Protein AF-A0A7Z2SYM1-F1 (afdb_monomer_lite)

Sequence (105 aa):
MFWISFFLVLIGLLLCGTGLSVAKKGKTAFIAGYHTTFHPKDEPKLAKRFGFLLCLFGVETMVFPLFYALGWMEGTHYAMLAVLNIMLALFFLAMDQWGRGSGGK

Radius of gyration: 16.49 Å; chains: 1; bounding box: 44×25×48 Å

Secondary structure (DSSP, 8-state):
-HHHHHHHHHHHHHHHHHHHHHHHH---TTTS-SSSS---TTHHHHHHHHHHHHHHHHHHHHHHHHHHHTTS--HHHHHHHHHHHHHHHHHHHHHHHHTTTT---

Foldseek 3Di:
DVVVLVVLLVVLVVLLVVLVVQQVVLAPCVPADPDDDDDFPRSNVLSNQLSVLSNVLSVCSNCVVVCVVVVNDDVVVNVVVVVVSVVVNVVSVVVRCVVVPPPDD

Structure (mmCIF, N/CA/C/O backbone):
data_AF-A0A7Z2SYM1-F1
#
_entry.id   AF-A0A7Z2SYM1-F1
#
loop_
_atom_site.group_PDB
_atom_site.id
_atom_site.type_symbol
_atom_site.label_atom_id
_atom_site.label_alt_id
_atom_site.label_comp_id
_atom_site.label_asym_id
_atom_site.label_entity_id
_atom_site.label_seq_id
_atom_site.pdbx_PDB_ins_code
_atom_site.Cartn_x
_atom_site.Cartn_y
_atom_site.Cartn_z
_atom_site.occupancy
_atom_site.B_iso_or_equiv
_atom_site.auth_seq_id
_atom_site.auth_comp_id
_atom_site.auth_asym_id
_atom_site.auth_atom_id
_atom_site.pdbx_PDB_model_num
ATOM 1 N N . MET A 1 1 ? 5.955 -0.069 -21.592 1.00 61.06 1 MET A N 1
ATOM 2 C CA . MET A 1 1 ? 6.422 -0.117 -20.187 1.00 61.06 1 MET A CA 1
ATOM 3 C C . MET A 1 1 ? 5.978 1.105 -19.385 1.00 61.06 1 MET A C 1
ATOM 5 O O . MET A 1 1 ? 5.205 0.913 -18.462 1.00 61.06 1 MET A O 1
ATOM 9 N N . PHE A 1 2 ? 6.340 2.338 -19.766 1.00 72.75 2 PHE A N 1
ATOM 10 C CA . PHE A 1 2 ? 5.989 3.559 -19.007 1.00 72.75 2 PHE A CA 1
ATOM 11 C C . PHE A 1 2 ? 4.492 3.764 -18.717 1.00 72.75 2 PHE A C 1
ATOM 13 O O . PHE A 1 2 ? 4.130 4.108 -17.597 1.00 72.75 2 PHE A O 1
ATOM 20 N N . TRP A 1 3 ? 3.617 3.500 -19.692 1.00 79.94 3 TRP A N 1
ATOM 21 C CA . TRP A 1 3 ? 2.166 3.629 -19.513 1.00 79.94 3 TRP A CA 1
ATOM 22 C C . TRP A 1 3 ? 1.621 2.718 -18.408 1.00 79.94 3 TRP A C 1
ATOM 24 O O . TRP A 1 3 ? 0.820 3.151 -17.590 1.00 79.94 3 TRP A O 1
ATOM 34 N N . ILE A 1 4 ? 2.104 1.475 -18.337 1.00 83.44 4 ILE A N 1
ATOM 35 C CA . ILE A 1 4 ? 1.677 0.493 -17.331 1.00 83.44 4 ILE A CA 1
ATOM 36 C C . ILE A 1 4 ? 2.117 0.949 -15.938 1.00 83.44 4 ILE A C 1
ATOM 38 O O . ILE A 1 4 ? 1.320 0.921 -15.005 1.00 83.44 4 ILE A O 1
ATOM 42 N N . SER A 1 5 ? 3.349 1.447 -15.809 1.00 86.00 5 SER A N 1
ATOM 43 C CA . SER A 1 5 ? 3.852 2.008 -14.553 1.00 86.00 5 SER A CA 1
ATOM 44 C C . SER A 1 5 ? 3.000 3.187 -14.074 1.00 86.00 5 SER A C 1
ATOM 46 O O . SER A 1 5 ? 2.673 3.261 -12.894 1.00 86.00 5 SER A O 1
ATOM 48 N N . PHE A 1 6 ? 2.579 4.073 -14.982 1.00 88.81 6 PHE A N 1
ATOM 49 C CA . PHE A 1 6 ? 1.703 5.200 -14.648 1.00 88.81 6 PHE A CA 1
ATOM 50 C C . PHE A 1 6 ? 0.333 4.742 -14.121 1.00 88.81 6 PHE A C 1
ATOM 52 O O . PHE A 1 6 ? -0.132 5.239 -13.094 1.00 88.81 6 PHE A O 1
ATOM 59 N N . PHE A 1 7 ? -0.288 3.747 -14.765 1.00 90.44 7 PHE A N 1
ATOM 60 C CA . PHE A 1 7 ? -1.547 3.171 -14.281 1.00 90.44 7 PHE A CA 1
ATOM 61 C C . PHE A 1 7 ? -1.399 2.496 -12.913 1.00 90.44 7 PHE A C 1
ATOM 63 O O . PHE A 1 7 ? -2.268 2.668 -12.062 1.00 90.44 7 PHE A O 1
ATOM 70 N N . LEU A 1 8 ? -0.299 1.780 -12.668 1.00 88.81 8 LEU A N 1
ATOM 71 C CA . LEU A 1 8 ? -0.033 1.158 -11.366 1.00 88.81 8 LEU A CA 1
ATOM 72 C C . LEU A 1 8 ? 0.119 2.201 -10.254 1.00 88.81 8 LEU A C 1
ATOM 74 O O . LEU A 1 8 ? -0.436 2.030 -9.170 1.00 88.81 8 LEU A O 1
ATOM 78 N N . VAL A 1 9 ? 0.787 3.319 -10.540 1.00 91.19 9 VAL A N 1
ATOM 79 C CA . VAL A 1 9 ? 0.905 4.438 -9.596 1.00 91.19 9 VAL A CA 1
ATOM 80 C C . VAL A 1 9 ? -0.467 5.049 -9.288 1.00 91.19 9 VAL A C 1
ATOM 82 O O . VAL A 1 9 ? -0.778 5.287 -8.121 1.00 91.19 9 VAL A O 1
ATOM 85 N N . LEU A 1 10 ? -1.318 5.250 -10.300 1.00 92.50 10 LEU A N 1
ATOM 86 C CA . LEU A 1 10 ? -2.691 5.732 -10.101 1.00 92.50 10 LEU A CA 1
ATOM 87 C C . LEU A 1 10 ? -3.532 4.764 -9.261 1.00 92.50 10 LEU A C 1
ATOM 89 O O . LEU A 1 10 ? -4.221 5.197 -8.337 1.00 92.50 10 LEU A O 1
ATOM 93 N N . ILE A 1 11 ? -3.460 3.463 -9.545 1.00 92.12 11 ILE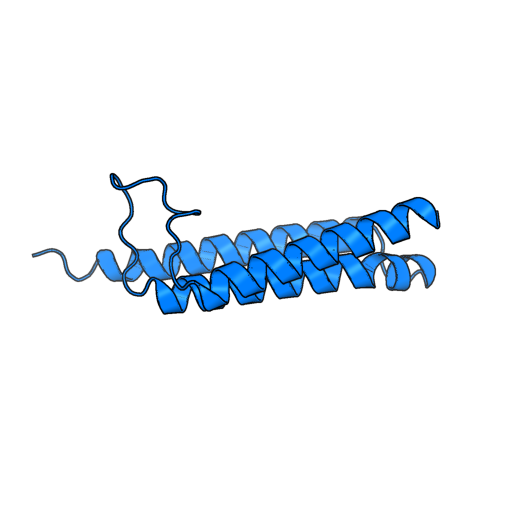 A N 1
ATOM 94 C CA . ILE A 1 11 ? -4.156 2.432 -8.762 1.00 92.12 11 ILE A CA 1
ATOM 95 C C . ILE A 1 11 ? -3.666 2.455 -7.313 1.00 92.12 11 ILE A C 1
ATOM 97 O O . ILE A 1 11 ? -4.484 2.467 -6.395 1.00 92.12 11 ILE A O 1
ATOM 101 N N . GLY A 1 12 ? -2.355 2.539 -7.092 1.00 91.38 12 GLY A N 1
ATOM 102 C CA . GLY A 1 12 ? -1.780 2.640 -5.755 1.00 91.38 12 GLY A CA 1
ATOM 103 C C . GLY A 1 12 ? -2.249 3.880 -4.986 1.00 91.38 12 GLY A C 1
ATOM 104 O O . GLY A 1 12 ? -2.611 3.772 -3.814 1.00 91.38 12 GLY A O 1
ATOM 105 N N . LEU A 1 13 ? -2.365 5.038 -5.647 1.00 92.50 13 LEU A N 1
ATOM 106 C CA . LEU A 1 13 ? -2.952 6.244 -5.046 1.00 92.50 13 LEU A CA 1
ATOM 107 C C . LEU A 1 13 ? -4.418 6.040 -4.645 1.00 92.50 13 LEU A C 1
ATOM 109 O O . LEU A 1 13 ? -4.817 6.456 -3.554 1.00 92.50 13 LEU A O 1
ATOM 113 N N . LEU A 1 14 ? -5.217 5.389 -5.494 1.00 92.00 14 LEU A N 1
ATOM 114 C CA . LEU A 1 14 ? -6.613 5.070 -5.185 1.00 92.00 14 LEU A CA 1
ATOM 115 C C . LEU A 1 14 ? -6.721 4.092 -4.004 1.00 92.00 14 LEU A C 1
ATOM 117 O O . LEU A 1 14 ? -7.560 4.287 -3.120 1.00 92.00 14 LEU A O 1
ATOM 121 N N . LEU A 1 15 ? -5.848 3.084 -3.935 1.00 91.06 15 LEU A N 1
ATOM 122 C CA . LEU A 1 15 ? -5.766 2.148 -2.808 1.00 91.06 15 LEU A CA 1
ATOM 123 C C . LEU A 1 15 ? -5.397 2.868 -1.502 1.00 91.06 15 LEU A C 1
ATOM 125 O O . LEU A 1 15 ? -6.063 2.687 -0.484 1.00 91.06 15 LEU A O 1
ATOM 129 N N . CYS A 1 16 ? -4.417 3.770 -1.530 1.00 90.69 16 CYS A N 1
ATOM 130 C CA . CYS A 1 16 ? -4.077 4.603 -0.374 1.00 90.69 16 CYS A CA 1
ATOM 131 C C . CYS A 1 16 ? -5.239 5.519 0.042 1.00 90.69 16 CYS A C 1
ATOM 133 O O . CYS A 1 16 ? -5.577 5.603 1.224 1.00 90.69 16 CYS A O 1
ATOM 135 N N . GLY A 1 17 ? -5.893 6.184 -0.914 1.00 88.25 17 GLY A N 1
ATOM 136 C CA . GLY A 1 17 ? -7.023 7.075 -0.642 1.00 88.25 17 GLY A CA 1
ATOM 137 C C . GLY A 1 17 ? -8.223 6.347 -0.031 1.00 88.25 17 GLY A C 1
ATOM 138 O O . GLY A 1 17 ? -8.833 6.829 0.933 1.00 88.25 17 GLY A O 1
ATOM 139 N N . THR A 1 18 ? -8.535 5.156 -0.546 1.00 87.56 18 THR A N 1
ATOM 140 C CA . THR A 1 18 ? -9.580 4.286 0.010 1.00 87.56 18 THR A CA 1
ATOM 141 C C . THR A 1 18 ? -9.183 3.748 1.383 1.00 87.56 18 THR A C 1
ATOM 143 O O . THR A 1 18 ? -9.985 3.850 2.311 1.00 87.56 18 THR A O 1
ATOM 146 N N . GLY A 1 19 ? -7.939 3.299 1.570 1.00 87.12 19 GLY A N 1
ATOM 147 C CA . GLY A 1 19 ? -7.409 2.843 2.860 1.00 87.12 19 GLY A CA 1
ATOM 148 C C . GLY A 1 19 ? -7.481 3.915 3.947 1.00 87.12 19 GLY A C 1
ATOM 149 O O . GLY A 1 19 ? -7.999 3.665 5.038 1.00 87.12 19 GLY A O 1
ATOM 150 N N . LEU A 1 20 ? -7.071 5.146 3.633 1.00 86.75 20 LEU A N 1
ATOM 151 C CA . LEU A 1 20 ? -7.191 6.291 4.540 1.00 86.75 20 LEU A CA 1
ATOM 152 C C . LEU A 1 20 ? -8.651 6.641 4.842 1.00 86.75 20 LEU A C 1
ATOM 154 O O . LEU A 1 20 ? -8.979 6.944 5.989 1.00 86.75 20 LEU A O 1
ATOM 158 N N . SER A 1 21 ? -9.538 6.589 3.845 1.00 84.31 21 SER A N 1
ATOM 159 C CA . SER A 1 21 ? -10.972 6.808 4.067 1.00 84.31 21 SER A CA 1
ATOM 160 C C . SER A 1 21 ? -11.579 5.749 4.984 1.00 84.31 21 SER A C 1
ATOM 162 O O . SER A 1 21 ? -12.342 6.103 5.881 1.00 84.31 21 SER A O 1
ATOM 164 N N . VAL A 1 22 ? -11.224 4.474 4.807 1.00 82.06 22 VAL A N 1
ATOM 165 C CA . VAL A 1 22 ? -11.669 3.375 5.678 1.00 82.06 22 VAL A CA 1
ATOM 166 C C . VAL A 1 22 ? -11.141 3.576 7.099 1.00 82.06 22 VAL A C 1
ATOM 168 O O . VAL A 1 22 ? -11.923 3.542 8.051 1.00 82.06 22 VAL A O 1
ATOM 171 N N . ALA A 1 23 ? -9.853 3.897 7.249 1.00 82.00 23 ALA A N 1
ATOM 172 C CA . ALA A 1 23 ? -9.244 4.156 8.552 1.00 82.00 23 ALA A CA 1
ATOM 173 C C . ALA A 1 23 ? -9.868 5.364 9.277 1.00 82.00 23 ALA A C 1
ATOM 175 O O . ALA A 1 23 ? -10.021 5.325 10.497 1.00 82.00 23 ALA A O 1
ATOM 176 N N . LYS A 1 24 ? -10.242 6.426 8.547 1.00 76.75 24 LYS A N 1
ATOM 177 C CA . LYS A 1 24 ? -10.863 7.639 9.113 1.00 76.75 24 LYS A CA 1
ATOM 178 C C . LYS A 1 24 ? -12.345 7.469 9.431 1.00 76.75 24 LYS A C 1
ATOM 180 O O . LYS A 1 24 ? -12.809 8.007 10.430 1.00 76.75 24 LYS A O 1
ATOM 185 N N . LYS A 1 25 ? -13.100 6.759 8.587 1.00 72.62 25 LYS A N 1
ATOM 186 C CA . LYS A 1 25 ? -14.546 6.574 8.786 1.00 72.62 25 LYS A CA 1
ATOM 187 C C . LYS A 1 25 ? -14.859 5.617 9.932 1.00 72.62 25 LYS A C 1
ATOM 189 O O . LYS A 1 25 ? -15.954 5.698 10.475 1.00 72.62 25 LYS A O 1
ATOM 194 N N . GLY A 1 26 ? -13.946 4.703 10.276 1.00 59.09 26 GLY A N 1
ATOM 195 C CA . GLY A 1 26 ? -14.107 3.786 11.411 1.00 59.09 26 GLY A CA 1
ATOM 196 C C . GLY A 1 26 ? -15.253 2.774 11.275 1.00 59.09 26 GLY A C 1
ATOM 197 O O . GLY A 1 26 ? -15.440 1.964 12.171 1.00 59.09 26 GLY A O 1
ATOM 198 N N . LYS A 1 27 ? -16.003 2.804 10.165 1.00 57.09 27 LYS A N 1
ATOM 199 C CA . LYS A 1 27 ? -17.086 1.873 9.841 1.00 57.09 27 LYS A CA 1
ATOM 200 C C . LYS A 1 27 ? -16.583 0.854 8.825 1.00 57.09 27 LYS A C 1
ATOM 202 O O . LYS A 1 27 ? -16.263 1.215 7.693 1.00 57.09 27 LYS A O 1
ATOM 207 N N . THR A 1 28 ? -16.560 -0.418 9.208 1.00 55.69 28 THR A N 1
ATOM 208 C CA . THR A 1 28 ? -16.226 -1.559 8.333 1.00 55.69 28 THR A CA 1
ATOM 209 C C . THR A 1 28 ? -17.448 -2.134 7.613 1.00 55.69 28 THR A C 1
ATOM 211 O O . THR A 1 28 ? -17.364 -3.221 7.044 1.00 55.69 28 THR A O 1
ATOM 214 N N . ALA A 1 29 ? -18.561 -1.388 7.560 1.00 50.47 29 ALA A N 1
ATOM 215 C CA . ALA A 1 29 ? -19.805 -1.779 6.885 1.00 50.47 29 ALA A CA 1
ATOM 216 C C . ALA A 1 29 ? -19.613 -2.214 5.413 1.00 50.47 29 ALA A C 1
ATOM 218 O O . ALA A 1 29 ? -20.477 -2.869 4.843 1.00 50.47 29 ALA A O 1
ATOM 219 N N . PHE A 1 30 ? -18.466 -1.883 4.810 1.00 50.66 30 PHE A N 1
ATOM 220 C CA . PHE A 1 30 ? -18.073 -2.297 3.465 1.00 50.66 30 PHE A CA 1
ATOM 221 C C . PHE A 1 30 ? -17.585 -3.758 3.358 1.00 50.66 30 PHE A C 1
ATOM 223 O O . PHE A 1 30 ? -17.703 -4.350 2.294 1.00 50.66 30 PHE A O 1
ATOM 230 N N . ILE A 1 31 ? -17.042 -4.353 4.428 1.00 54.66 31 ILE A N 1
ATOM 231 C CA . ILE A 1 31 ? -16.437 -5.705 4.401 1.00 54.66 31 ILE A CA 1
ATOM 232 C C . ILE A 1 31 ? -17.413 -6.772 4.919 1.00 54.66 31 ILE A C 1
ATOM 234 O O . ILE A 1 31 ? -17.389 -7.914 4.477 1.00 54.66 31 ILE A O 1
ATOM 238 N N . ALA A 1 32 ? -18.285 -6.402 5.855 1.00 51.69 32 ALA A N 1
ATOM 239 C CA . ALA A 1 32 ? -19.052 -7.348 6.666 1.00 51.69 32 ALA A CA 1
ATOM 240 C C . ALA A 1 32 ? -20.434 -7.740 6.094 1.00 51.69 32 ALA A C 1
ATOM 242 O O . ALA A 1 32 ? -21.124 -8.572 6.681 1.00 51.69 32 ALA A O 1
ATOM 243 N N . GLY A 1 33 ? -20.843 -7.167 4.956 1.00 45.91 33 GLY A N 1
ATOM 244 C CA . GLY A 1 33 ? -22.207 -7.303 4.441 1.00 45.91 33 GLY A CA 1
ATOM 245 C C . GLY A 1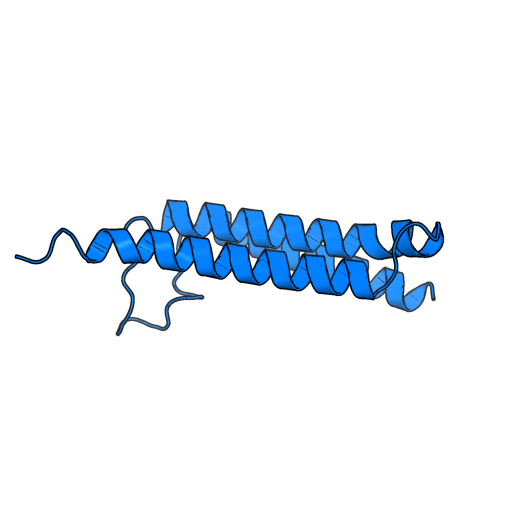 33 ? -23.210 -6.500 5.278 1.00 45.91 33 GLY A C 1
ATOM 246 O O . GLY A 1 33 ? -23.094 -6.374 6.496 1.00 45.91 33 GLY A O 1
ATOM 247 N N . TYR A 1 34 ? -24.201 -5.899 4.621 1.00 41.25 34 TYR A N 1
ATOM 248 C CA . TYR A 1 34 ? -25.189 -5.059 5.295 1.00 41.25 34 TYR A CA 1
ATOM 249 C C . TYR A 1 34 ? -25.985 -5.864 6.349 1.00 41.25 34 TYR A C 1
ATOM 251 O O . TYR A 1 34 ? -26.765 -6.761 6.031 1.00 41.25 34 TYR A O 1
ATOM 259 N N . HIS A 1 35 ? -25.805 -5.486 7.617 1.00 45.84 35 HIS A N 1
ATOM 260 C CA . HIS A 1 35 ? -26.753 -5.608 8.732 1.00 45.84 35 HIS A CA 1
ATOM 261 C C . HIS A 1 35 ? -27.245 -6.990 9.214 1.00 45.84 35 HIS A C 1
ATOM 263 O O . HIS A 1 35 ? -28.018 -7.014 10.170 1.00 45.84 35 HIS A O 1
ATOM 269 N N . THR A 1 36 ? -26.827 -8.127 8.644 1.00 49.53 36 THR A N 1
ATOM 270 C CA . THR A 1 36 ? -27.483 -9.421 8.959 1.00 49.53 36 THR A CA 1
ATOM 271 C C . THR A 1 36 ? -26.594 -10.536 9.514 1.00 49.53 36 THR A C 1
ATOM 273 O O . THR A 1 36 ? -27.127 -11.432 10.164 1.00 49.53 36 THR A O 1
ATOM 276 N N . THR A 1 37 ? -25.263 -10.505 9.360 1.00 51.75 37 THR A N 1
ATOM 277 C CA . THR A 1 37 ? -24.424 -11.652 9.796 1.00 51.75 37 THR A CA 1
ATOM 278 C C . THR A 1 37 ? -23.182 -11.275 10.608 1.00 51.75 37 THR A C 1
ATOM 280 O O . THR A 1 37 ? -22.697 -12.092 11.392 1.00 51.75 37 THR A O 1
ATOM 283 N N . PHE A 1 38 ? -22.685 -10.039 10.513 1.00 52.69 38 PHE A N 1
ATOM 284 C CA . PHE A 1 38 ? -21.367 -9.689 11.045 1.00 52.69 38 PHE A CA 1
ATOM 285 C C . PHE A 1 38 ? -21.400 -8.369 11.828 1.00 52.69 38 PHE A C 1
ATOM 287 O O . PHE A 1 38 ? -21.561 -7.300 11.254 1.00 52.69 38 PHE A O 1
ATOM 294 N N . HIS A 1 39 ? -21.239 -8.456 13.151 1.00 56.78 39 HIS A N 1
ATOM 295 C CA . HIS A 1 39 ? -21.015 -7.301 14.027 1.00 56.78 39 HIS A CA 1
ATOM 296 C C . HIS A 1 39 ? -19.586 -7.405 14.574 1.00 56.78 39 HIS A C 1
ATOM 298 O O . HIS A 1 39 ? -19.354 -8.273 15.429 1.00 56.78 39 HIS A O 1
ATOM 304 N N . PRO A 1 40 ? -18.638 -6.606 14.052 1.00 56.78 40 PRO A N 1
ATOM 305 C CA . PRO A 1 40 ? -17.267 -6.550 14.551 1.00 56.78 40 PRO A CA 1
ATOM 306 C C . PRO A 1 40 ? -17.239 -6.065 16.002 1.00 56.78 40 PRO A C 1
ATOM 308 O O . PRO A 1 40 ? -18.033 -5.203 16.382 1.00 56.78 40 PRO A O 1
ATOM 311 N N . LYS A 1 41 ? -16.331 -6.607 16.822 1.00 62.34 41 LYS A N 1
ATOM 312 C CA . LYS A 1 41 ? -16.236 -6.239 18.249 1.00 62.34 41 LYS A CA 1
ATOM 313 C C . LYS A 1 41 ? -15.691 -4.820 18.423 1.00 62.34 41 LYS A C 1
ATOM 315 O O . LYS A 1 41 ? -16.236 -4.045 19.201 1.00 62.34 41 LYS A O 1
ATOM 320 N N . ASP A 1 42 ? -14.639 -4.501 17.669 1.00 68.94 42 ASP A N 1
ATOM 321 C CA . ASP A 1 42 ? -13.988 -3.191 17.645 1.00 68.94 42 ASP A CA 1
ATOM 322 C C . ASP A 1 42 ? -13.922 -2.666 16.196 1.00 68.94 42 ASP A C 1
ATOM 324 O O . ASP A 1 42 ? -12.838 -2.556 15.609 1.00 68.94 42 ASP A O 1
ATOM 328 N N . GLU A 1 43 ? -15.075 -2.307 15.612 1.00 68.75 43 GLU A N 1
ATOM 329 C CA . GLU A 1 43 ? -15.178 -1.691 14.272 1.00 68.75 43 GLU A CA 1
ATOM 330 C C . GLU A 1 43 ? -14.097 -0.631 13.970 1.00 68.75 43 GLU A C 1
ATOM 332 O O . GLU A 1 43 ? -13.430 -0.752 12.937 1.00 68.75 43 GLU A O 1
ATOM 337 N N . PRO A 1 44 ? -13.821 0.359 14.850 1.00 73.69 44 PRO A N 1
ATOM 338 C CA . PRO A 1 44 ? -12.813 1.378 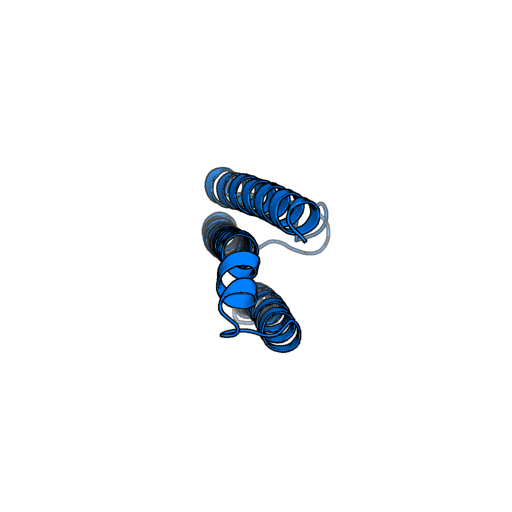14.559 1.00 73.69 44 PRO A CA 1
ATOM 339 C C . PRO A 1 44 ? -11.381 0.825 14.544 1.00 73.69 44 PRO A C 1
ATOM 341 O O . PRO A 1 44 ? -10.541 1.291 13.770 1.00 73.69 44 PRO A O 1
ATOM 344 N N . LYS A 1 45 ? -11.075 -0.185 15.368 1.00 78.94 45 LYS A N 1
ATOM 345 C CA . LYS A 1 45 ? -9.744 -0.811 15.421 1.00 78.94 45 LYS A CA 1
ATOM 346 C C . LYS A 1 45 ? -9.508 -1.684 14.194 1.00 78.94 45 LYS A C 1
ATOM 348 O O . LYS A 1 45 ? -8.419 -1.637 13.615 1.00 78.94 45 LYS A O 1
ATOM 353 N N . LEU A 1 46 ? -10.524 -2.443 13.785 1.00 81.44 46 LEU A N 1
ATOM 354 C CA . LEU A 1 46 ? -10.483 -3.266 12.583 1.00 81.44 46 LEU A CA 1
ATOM 355 C C . LEU A 1 46 ? -10.389 -2.391 11.327 1.00 81.44 46 LEU A C 1
ATOM 357 O O . LEU A 1 46 ? -9.505 -2.620 10.504 1.00 81.44 46 LEU A O 1
ATOM 361 N N . ALA A 1 47 ? -11.200 -1.331 11.232 1.00 81.81 47 ALA A N 1
ATOM 362 C CA . ALA A 1 47 ? -11.142 -0.354 10.144 1.00 81.81 47 ALA A CA 1
ATOM 363 C C . ALA A 1 47 ? -9.759 0.298 10.025 1.00 81.81 47 ALA A C 1
ATOM 365 O O . ALA A 1 47 ? -9.233 0.435 8.922 1.00 81.81 47 ALA A O 1
ATOM 366 N N . LYS A 1 48 ? -9.131 0.662 11.151 1.00 85.00 48 LYS A N 1
ATOM 367 C CA . LYS A 1 48 ? -7.785 1.249 11.155 1.00 85.00 48 LYS A CA 1
ATOM 368 C C . LYS A 1 48 ? -6.722 0.263 10.667 1.00 85.00 48 LYS A C 1
ATOM 370 O O . LYS A 1 48 ? -5.862 0.648 9.880 1.00 85.00 48 LYS A O 1
ATOM 375 N N . ARG A 1 49 ? -6.787 -1.001 11.103 1.00 86.44 49 ARG A N 1
ATOM 376 C CA . ARG A 1 49 ? -5.855 -2.061 10.675 1.00 86.44 49 ARG A CA 1
ATOM 377 C C . ARG A 1 49 ? -6.011 -2.396 9.194 1.00 86.44 49 ARG A C 1
ATOM 379 O O . ARG A 1 49 ? -5.015 -2.424 8.482 1.00 86.44 49 ARG A O 1
ATOM 386 N N . PHE A 1 50 ? -7.243 -2.576 8.726 1.00 87.38 50 PHE A N 1
ATOM 387 C CA . PHE A 1 50 ? -7.535 -2.812 7.312 1.00 87.38 50 PHE A CA 1
ATOM 388 C C . PHE A 1 50 ? -7.160 -1.620 6.436 1.00 87.38 50 PHE A C 1
ATOM 390 O O . PHE A 1 50 ? -6.535 -1.798 5.397 1.00 87.38 50 PHE A O 1
ATOM 397 N N . GLY A 1 51 ? -7.501 -0.404 6.863 1.00 86.31 51 GLY A N 1
ATOM 398 C CA . GLY A 1 51 ? -7.150 0.810 6.136 1.00 86.31 51 GLY A CA 1
ATOM 399 C C . GLY A 1 51 ? -5.638 1.007 6.028 1.00 86.31 51 GLY A C 1
ATOM 400 O O . GLY A 1 51 ? -5.149 1.370 4.962 1.00 86.31 51 GLY A O 1
ATOM 401 N N . PHE A 1 52 ? -4.888 0.699 7.093 1.00 89.62 52 PHE A N 1
ATOM 402 C CA . PHE A 1 52 ? -3.424 0.686 7.054 1.00 89.62 52 PHE A CA 1
ATOM 403 C C . PHE A 1 52 ? -2.887 -0.364 6.078 1.00 89.62 52 PHE A C 1
ATOM 405 O O . PHE A 1 52 ? -2.019 -0.047 5.272 1.00 89.62 52 PHE A O 1
ATOM 412 N N . LEU A 1 53 ? -3.429 -1.582 6.108 1.00 91.81 53 LEU A N 1
ATOM 413 C CA . LEU A 1 53 ? -2.980 -2.676 5.248 1.00 91.81 53 LEU A CA 1
ATOM 414 C C . LEU A 1 53 ? -3.268 -2.404 3.764 1.00 91.81 53 LEU A C 1
ATOM 416 O O . LEU A 1 53 ? -2.417 -2.627 2.911 1.00 91.81 53 LEU A O 1
ATOM 420 N N . LEU A 1 54 ? -4.426 -1.814 3.461 1.00 91.06 54 LEU A N 1
ATOM 421 C CA . LEU A 1 54 ? -4.776 -1.375 2.111 1.00 91.06 54 LEU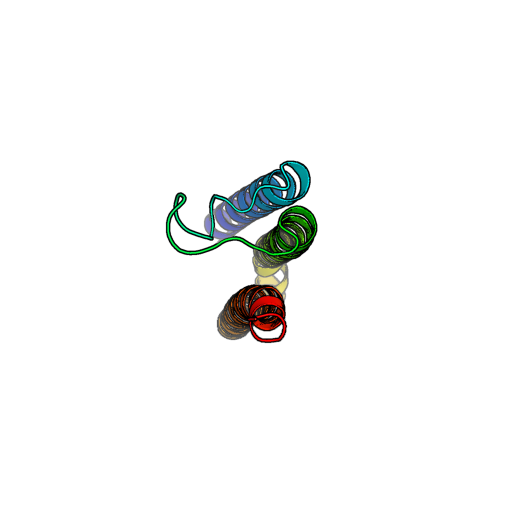 A CA 1
ATOM 422 C C . LEU A 1 54 ? -3.865 -0.239 1.621 1.00 91.06 54 LEU A C 1
ATOM 424 O O . LEU A 1 54 ? -3.485 -0.204 0.453 1.00 91.06 54 LEU A O 1
ATOM 428 N N . CYS A 1 55 ? -3.484 0.674 2.518 1.00 92.81 55 CYS A N 1
ATOM 429 C CA . CYS A 1 55 ? -2.536 1.739 2.208 1.00 92.81 55 CYS A CA 1
ATOM 430 C C . CYS A 1 55 ? -1.122 1.184 1.971 1.00 92.81 55 CYS A C 1
ATOM 432 O O . CYS A 1 55 ? -0.448 1.626 1.046 1.00 92.81 55 CYS A O 1
ATOM 434 N N . LEU A 1 56 ? -0.691 0.195 2.762 1.00 92.88 56 LEU A N 1
ATOM 435 C CA . LEU A 1 56 ? 0.588 -0.494 2.580 1.00 92.88 56 LEU A CA 1
ATOM 436 C C . LEU A 1 56 ? 0.646 -1.175 1.208 1.00 92.88 56 LEU A C 1
ATOM 438 O O . LEU A 1 56 ? 1.579 -0.929 0.448 1.00 92.88 56 LEU A O 1
ATOM 442 N N . PHE A 1 57 ? -0.398 -1.924 0.850 1.00 93.56 57 PHE A N 1
ATOM 443 C CA . PHE A 1 57 ? -0.507 -2.552 -0.465 1.00 93.56 57 PHE A CA 1
ATOM 444 C C . PHE A 1 57 ? -0.526 -1.523 -1.609 1.00 93.56 57 PHE A C 1
ATOM 446 O O . PHE A 1 57 ? 0.092 -1.727 -2.656 1.00 93.56 57 PHE A O 1
ATOM 453 N N . GLY A 1 58 ? -1.183 -0.377 -1.405 1.00 92.88 58 GLY A N 1
ATOM 454 C CA . GLY A 1 58 ? -1.141 0.745 -2.342 1.00 92.88 58 GLY A CA 1
ATOM 455 C C . GLY A 1 58 ? 0.282 1.256 -2.574 1.00 92.88 58 GLY A C 1
ATOM 456 O O . GLY A 1 58 ? 0.695 1.397 -3.723 1.00 92.88 58 GLY A O 1
ATOM 457 N N . VAL A 1 59 ? 1.063 1.457 -1.509 1.00 93.81 59 VAL A N 1
ATOM 458 C CA . VAL A 1 59 ? 2.479 1.855 -1.607 1.00 93.81 59 VAL A CA 1
ATOM 459 C C . VAL A 1 59 ? 3.309 0.782 -2.316 1.00 93.81 59 VAL A C 1
ATOM 461 O O . VAL A 1 59 ? 4.058 1.114 -3.232 1.00 93.81 59 VAL A O 1
ATOM 464 N N . GLU A 1 60 ? 3.144 -0.496 -1.972 1.00 91.94 60 GLU A N 1
ATOM 465 C CA . GLU A 1 60 ? 3.823 -1.610 -2.655 1.00 91.94 60 GLU A CA 1
ATOM 466 C C . GLU A 1 60 ? 3.535 -1.605 -4.165 1.00 91.94 60 GLU A C 1
ATOM 468 O O . GLU A 1 60 ? 4.454 -1.727 -4.977 1.00 91.94 60 GLU A O 1
ATOM 473 N N . THR A 1 61 ? 2.278 -1.359 -4.548 1.00 92.44 61 THR A N 1
ATOM 474 C CA . THR A 1 61 ? 1.845 -1.240 -5.950 1.00 92.44 61 THR A CA 1
ATOM 475 C C . THR A 1 61 ? 2.531 -0.071 -6.671 1.00 92.44 61 THR A C 1
ATOM 477 O O . THR A 1 61 ? 2.908 -0.200 -7.836 1.00 92.44 61 THR A O 1
ATOM 480 N N . MET A 1 62 ? 2.720 1.070 -5.995 1.00 93.06 62 MET A N 1
ATOM 481 C CA . MET A 1 62 ? 3.374 2.254 -6.578 1.00 93.06 62 MET A CA 1
ATOM 482 C C . MET A 1 62 ? 4.879 2.060 -6.764 1.00 93.06 62 MET A C 1
ATOM 484 O O . MET A 1 62 ? 5.446 2.586 -7.721 1.00 93.06 62 MET A O 1
ATOM 488 N N . VAL A 1 63 ? 5.532 1.335 -5.851 1.00 91.25 63 VAL A N 1
ATOM 489 C CA . VAL A 1 63 ? 6.991 1.153 -5.865 1.00 91.25 63 VAL A CA 1
ATOM 490 C C . VAL A 1 63 ? 7.406 -0.061 -6.710 1.00 91.25 63 VAL A C 1
ATOM 492 O O . VAL A 1 63 ? 8.515 -0.084 -7.244 1.00 91.25 63 VAL A O 1
ATOM 495 N N . PHE A 1 64 ? 6.519 -1.036 -6.927 1.00 91.50 64 PHE A N 1
ATOM 496 C CA . PHE A 1 64 ? 6.803 -2.226 -7.738 1.00 91.50 64 PHE A CA 1
ATOM 497 C C . PHE A 1 64 ? 7.422 -1.931 -9.124 1.00 91.50 64 PHE A C 1
ATOM 499 O O . PHE A 1 64 ? 8.442 -2.544 -9.444 1.00 91.50 64 PHE A O 1
ATOM 506 N N . PRO A 1 65 ? 6.919 -0.976 -9.936 1.00 89.62 65 PRO A N 1
ATOM 507 C CA . PRO A 1 65 ? 7.517 -0.669 -11.235 1.00 89.62 65 PRO A CA 1
ATOM 508 C C . PRO A 1 65 ? 8.978 -0.209 -11.151 1.00 89.62 65 PRO A C 1
ATOM 510 O O . PRO A 1 65 ? 9.742 -0.463 -12.081 1.00 89.62 65 PRO A O 1
ATOM 513 N N . LEU A 1 66 ? 9.370 0.450 -10.053 1.00 90.12 66 LEU A N 1
ATOM 514 C CA . LEU A 1 66 ? 10.747 0.885 -9.819 1.00 90.12 66 LEU A CA 1
ATOM 515 C C . LEU A 1 66 ? 11.659 -0.321 -9.566 1.00 90.12 66 LEU A C 1
ATOM 517 O O . LEU A 1 66 ? 12.683 -0.463 -10.228 1.00 90.12 66 LEU A O 1
ATOM 521 N N . PHE A 1 67 ? 11.267 -1.219 -8.659 1.00 89.75 67 PHE A N 1
ATOM 522 C CA . PHE A 1 67 ? 12.044 -2.430 -8.362 1.00 89.75 67 PHE A CA 1
ATOM 523 C C . PHE A 1 67 ? 12.099 -3.405 -9.540 1.00 89.75 67 PHE A C 1
ATOM 525 O O . PHE A 1 67 ? 13.132 -4.036 -9.766 1.00 89.75 67 PHE A O 1
ATOM 532 N N . TYR A 1 68 ? 11.020 -3.485 -10.319 1.00 89.44 68 TYR A N 1
ATOM 533 C CA . TYR A 1 68 ? 10.988 -4.254 -11.558 1.00 89.44 68 TYR A CA 1
ATOM 534 C C . TYR A 1 68 ? 11.966 -3.687 -12.598 1.00 89.44 68 TYR A C 1
ATOM 536 O O . TYR A 1 68 ? 12.722 -4.435 -13.211 1.00 89.44 68 TYR A O 1
ATOM 544 N N . ALA A 1 69 ? 12.014 -2.359 -12.764 1.00 88.12 69 ALA A N 1
ATOM 545 C CA . ALA A 1 69 ? 12.940 -1.710 -13.696 1.00 88.12 69 ALA A CA 1
ATOM 546 C C . ALA A 1 69 ? 14.420 -1.881 -13.304 1.00 88.12 69 ALA A C 1
ATOM 548 O O . ALA A 1 69 ? 15.277 -1.923 -14.183 1.00 88.12 69 ALA A O 1
ATOM 549 N N . LEU A 1 70 ? 14.717 -2.006 -12.006 1.00 89.31 70 LEU A N 1
ATOM 550 C CA . LEU A 1 70 ? 16.064 -2.280 -11.488 1.00 89.31 70 LEU A CA 1
ATOM 551 C C . LEU A 1 70 ? 16.469 -3.764 -11.578 1.00 89.31 70 LEU A C 1
ATOM 553 O O . LEU A 1 70 ? 17.603 -4.103 -11.247 1.00 89.31 70 LEU A O 1
ATOM 557 N N . GLY A 1 71 ? 15.560 -4.652 -11.998 1.00 87.56 71 GLY A N 1
ATOM 558 C CA . GLY A 1 71 ? 15.796 -6.099 -12.038 1.00 87.56 71 GLY A CA 1
ATOM 559 C C . GLY A 1 71 ? 15.864 -6.755 -10.655 1.00 87.56 71 GLY A C 1
ATOM 560 O O . GLY A 1 71 ? 16.354 -7.872 -10.532 1.00 87.56 71 GLY A O 1
ATOM 561 N N . TRP A 1 72 ? 15.405 -6.067 -9.604 1.00 87.25 72 TRP A N 1
ATOM 562 C CA . TRP A 1 72 ? 15.437 -6.569 -8.223 1.00 87.25 72 TRP A CA 1
ATOM 563 C C . TRP A 1 72 ? 14.196 -7.386 -7.860 1.00 87.25 72 TRP A C 1
ATOM 565 O O . TRP A 1 72 ? 14.222 -8.147 -6.896 1.00 87.25 72 TRP A O 1
ATOM 575 N N . MET A 1 73 ? 13.103 -7.218 -8.606 1.00 86.69 73 MET A N 1
ATOM 576 C CA . MET A 1 73 ? 11.857 -7.954 -8.406 1.00 86.69 73 MET A CA 1
ATOM 577 C C . MET A 1 73 ? 11.270 -8.427 -9.727 1.00 86.69 73 MET A C 1
ATOM 579 O O . MET A 1 73 ? 11.214 -7.687 -10.705 1.00 86.69 73 MET A O 1
ATOM 583 N N . GLU A 1 74 ? 10.721 -9.635 -9.698 1.00 89.75 74 GLU A N 1
ATOM 584 C CA . GLU A 1 74 ? 9.878 -10.172 -10.763 1.00 89.75 74 GLU A CA 1
ATOM 585 C C . GLU A 1 74 ? 8.395 -10.097 -10.381 1.00 89.75 74 GLU A C 1
ATOM 587 O O . GLU A 1 74 ? 8.037 -9.954 -9.209 1.00 89.75 74 GLU A O 1
ATOM 592 N N . GLY A 1 75 ? 7.506 -10.272 -11.362 1.00 86.81 75 GLY A N 1
ATOM 593 C CA . GLY A 1 75 ? 6.057 -10.286 -11.124 1.00 86.81 75 GLY A CA 1
ATOM 594 C C . GLY A 1 75 ? 5.595 -11.364 -10.131 1.00 86.81 75 GLY A C 1
ATOM 595 O O . GLY A 1 75 ? 4.619 -11.159 -9.414 1.00 86.81 75 GLY A O 1
ATOM 596 N N . THR A 1 76 ? 6.322 -12.479 -10.025 1.00 90.56 76 THR A N 1
ATOM 597 C CA . THR A 1 76 ? 6.079 -13.551 -9.042 1.00 90.56 76 THR A CA 1
ATOM 598 C C . THR A 1 76 ? 6.214 -13.062 -7.598 1.00 90.56 76 THR A C 1
ATOM 600 O O . THR A 1 76 ? 5.381 -13.395 -6.756 1.00 90.56 76 THR A O 1
ATOM 603 N N . HIS A 1 77 ? 7.202 -12.210 -7.319 1.00 90.81 77 HIS A N 1
ATOM 604 C CA . HIS A 1 77 ? 7.432 -11.626 -5.997 1.00 90.81 77 HIS A CA 1
ATOM 605 C C . HIS A 1 77 ? 6.275 -10.708 -5.599 1.00 90.81 77 HIS A C 1
ATOM 607 O O . HIS A 1 77 ? 5.773 -10.770 -4.476 1.00 90.81 77 HIS A O 1
ATOM 613 N N . TYR A 1 78 ? 5.794 -9.905 -6.548 1.00 90.25 78 TYR A N 1
ATOM 614 C CA . TYR A 1 78 ? 4.633 -9.047 -6.335 1.00 90.25 78 TYR A CA 1
ATOM 615 C C . TYR A 1 78 ? 3.348 -9.849 -6.104 1.00 90.25 78 TYR A C 1
ATOM 617 O O . TYR A 1 78 ? 2.556 -9.513 -5.225 1.00 90.25 78 TYR A O 1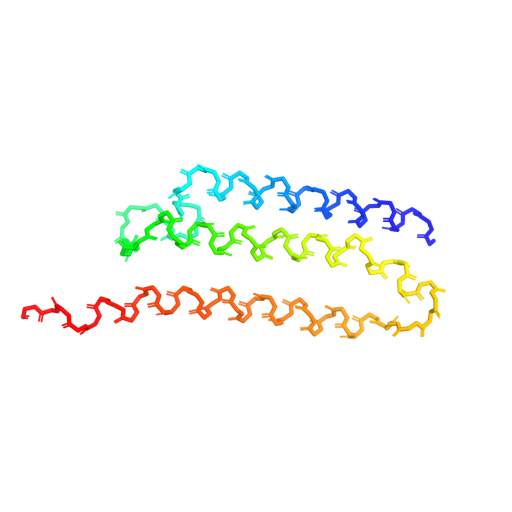
ATOM 625 N N . ALA A 1 79 ? 3.161 -10.955 -6.830 1.00 90.75 79 ALA A N 1
ATOM 626 C CA . ALA A 1 79 ? 2.033 -11.852 -6.604 1.00 90.75 79 ALA A CA 1
ATOM 627 C C . ALA A 1 79 ? 2.056 -12.454 -5.185 1.00 90.75 79 ALA A C 1
ATOM 629 O O . ALA A 1 79 ? 1.019 -12.494 -4.524 1.00 90.75 79 ALA A O 1
ATOM 630 N N . MET A 1 80 ? 3.230 -12.856 -4.681 1.00 93.56 80 MET A N 1
ATOM 631 C CA . MET A 1 80 ? 3.373 -13.339 -3.300 1.00 93.56 80 MET A CA 1
ATOM 632 C C . MET A 1 80 ? 3.041 -12.253 -2.268 1.00 93.56 80 MET A C 1
ATOM 634 O O . MET A 1 80 ? 2.323 -12.533 -1.309 1.00 93.56 80 MET A O 1
ATOM 638 N N . LEU A 1 81 ? 3.499 -11.014 -2.479 1.00 91.56 81 LEU A N 1
ATOM 639 C CA . LEU A 1 81 ? 3.153 -9.865 -1.628 1.00 91.56 81 LEU A CA 1
ATOM 640 C C . LEU A 1 81 ? 1.641 -9.603 -1.608 1.00 91.56 81 LEU A C 1
ATOM 642 O O . LEU A 1 81 ? 1.060 -9.401 -0.541 1.00 91.56 81 LEU A O 1
ATOM 646 N N . ALA A 1 82 ? 0.974 -9.671 -2.762 1.00 90.94 82 ALA A N 1
ATOM 647 C CA . ALA A 1 82 ? -0.477 -9.516 -2.842 1.00 90.94 82 ALA A CA 1
ATOM 648 C C . ALA A 1 82 ? -1.218 -10.615 -2.060 1.00 90.94 82 ALA A C 1
ATOM 650 O O . ALA A 1 82 ? -2.125 -10.318 -1.279 1.00 90.94 82 ALA A O 1
ATOM 651 N N . VAL A 1 83 ? -0.798 -11.877 -2.204 1.00 94.31 83 VAL A N 1
ATOM 652 C CA . VAL A 1 83 ? -1.360 -13.001 -1.434 1.00 94.31 83 VAL A CA 1
ATOM 653 C C . VAL A 1 83 ? -1.138 -12.803 0.066 1.00 94.31 83 VAL A C 1
ATOM 655 O O . VAL A 1 83 ? -2.064 -13.007 0.850 1.00 94.31 83 VAL A O 1
ATOM 658 N N . LEU A 1 84 ? 0.048 -12.352 0.480 1.00 93.25 84 LEU A N 1
ATOM 659 C CA . LEU A 1 84 ? 0.351 -12.075 1.884 1.00 93.25 84 LEU A CA 1
ATOM 660 C C . LEU A 1 84 ? -0.560 -10.981 2.462 1.00 93.25 84 LEU A C 1
ATOM 662 O O . LEU A 1 84 ? -1.093 -11.149 3.560 1.00 93.25 84 LEU A O 1
ATOM 666 N N . ASN A 1 85 ? -0.794 -9.898 1.716 1.00 92.12 85 ASN A N 1
ATOM 667 C CA . ASN A 1 85 ? -1.719 -8.839 2.121 1.00 92.12 85 ASN A CA 1
ATOM 668 C C . ASN A 1 85 ? -3.148 -9.380 2.314 1.00 92.12 85 ASN A C 1
ATOM 670 O O . ASN A 1 85 ? -3.792 -9.085 3.323 1.00 92.12 85 ASN A O 1
ATOM 674 N N . ILE A 1 86 ? -3.628 -10.228 1.398 1.00 89.69 86 ILE A N 1
ATOM 675 C CA . ILE A 1 86 ? -4.943 -10.880 1.523 1.00 89.69 86 ILE A CA 1
ATOM 676 C C . ILE A 1 86 ? -4.988 -11.784 2.763 1.00 89.69 86 ILE A C 1
ATOM 678 O O . ILE A 1 86 ? -5.944 -11.722 3.537 1.00 89.69 86 ILE A O 1
ATOM 682 N N . MET A 1 87 ? -3.950 -12.586 3.000 1.00 91.12 87 MET A N 1
ATOM 683 C CA . MET A 1 87 ? -3.869 -13.460 4.174 1.00 91.12 87 MET A CA 1
ATOM 684 C C . MET A 1 87 ? -3.885 -12.667 5.485 1.00 91.12 87 MET A C 1
ATOM 686 O O . MET A 1 87 ? -4.590 -13.045 6.420 1.00 91.12 87 MET A O 1
ATOM 690 N N . LEU A 1 88 ? -3.168 -11.543 5.558 1.00 90.88 88 LEU A N 1
ATOM 691 C CA . LEU A 1 88 ? -3.177 -10.668 6.733 1.00 90.88 88 LEU A CA 1
ATOM 692 C C . LEU A 1 88 ? -4.540 -9.999 6.949 1.00 90.88 88 LEU A C 1
ATOM 694 O O . LEU A 1 88 ? -5.003 -9.897 8.086 1.00 90.88 88 LEU A O 1
ATOM 698 N N . ALA A 1 89 ? -5.204 -9.581 5.871 1.00 87.31 89 ALA A N 1
ATOM 699 C CA . ALA A 1 89 ? -6.569 -9.0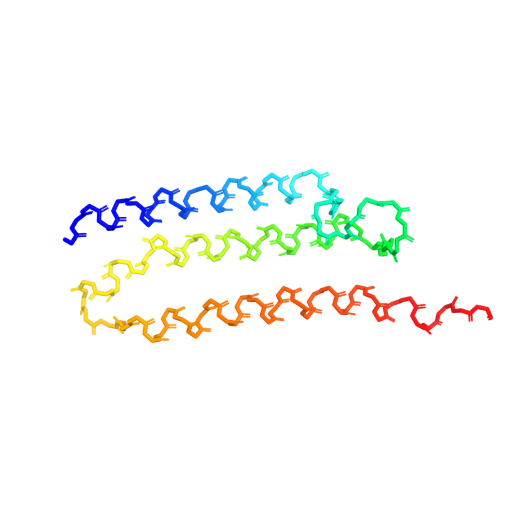69 5.926 1.00 87.31 89 ALA A CA 1
ATOM 700 C C . ALA A 1 89 ? -7.536 -10.119 6.507 1.00 87.31 89 ALA A C 1
ATOM 702 O O . ALA A 1 89 ? -8.266 -9.832 7.460 1.00 87.31 89 ALA A O 1
ATOM 703 N N . LEU A 1 90 ? -7.492 -11.356 6.003 1.00 86.31 90 LEU A N 1
ATOM 704 C CA . LEU A 1 90 ? -8.294 -12.466 6.531 1.00 86.31 90 LEU A CA 1
ATOM 705 C C . LEU A 1 90 ? -7.949 -12.785 7.990 1.00 86.31 90 LEU A C 1
ATOM 707 O O . LEU A 1 90 ? -8.846 -13.013 8.799 1.00 86.31 90 LEU A O 1
ATOM 711 N N . PHE A 1 91 ? -6.669 -12.747 8.354 1.00 87.69 91 PHE A N 1
ATOM 712 C CA . PHE A 1 91 ? -6.225 -12.954 9.729 1.00 87.69 91 PHE A CA 1
ATOM 713 C C . PHE A 1 91 ? -6.780 -11.886 10.681 1.00 87.69 91 PHE A C 1
ATOM 715 O O . PHE A 1 91 ? -7.282 -12.217 11.756 1.00 87.69 91 PHE A O 1
ATOM 722 N N . PHE A 1 92 ? -6.755 -10.607 10.294 1.00 85.38 92 PHE A N 1
ATOM 723 C CA . PHE A 1 92 ? -7.360 -9.537 11.092 1.00 85.38 92 PHE A CA 1
ATOM 724 C C . PHE A 1 92 ? -8.865 -9.715 11.263 1.00 85.38 92 PHE A C 1
ATOM 726 O O . PHE A 1 92 ? -9.372 -9.476 12.361 1.00 85.38 92 PHE A O 1
ATOM 733 N N . LEU A 1 93 ? -9.557 -10.166 10.216 1.00 82.44 93 LEU A N 1
ATOM 734 C CA . LEU A 1 93 ? -10.975 -10.504 10.286 1.00 82.44 93 LEU A CA 1
ATOM 735 C C . LEU A 1 93 ? -11.222 -11.666 11.265 1.00 82.44 93 LEU A C 1
ATOM 737 O O . LEU A 1 93 ? -12.059 -11.551 12.157 1.00 82.44 93 LEU A O 1
ATOM 741 N N . ALA A 1 94 ? -10.455 -12.752 11.149 1.00 83.12 94 ALA A N 1
ATOM 742 C CA . ALA A 1 94 ? -10.581 -13.929 12.005 1.00 83.12 94 ALA A CA 1
ATOM 743 C C . ALA A 1 94 ? -10.289 -13.613 13.481 1.00 83.12 94 ALA A C 1
ATOM 745 O O . ALA A 1 94 ? -11.024 -14.062 14.358 1.00 83.12 94 ALA A O 1
ATOM 746 N N . MET A 1 95 ? -9.264 -12.806 13.774 1.00 80.88 95 MET A N 1
ATOM 747 C CA . MET A 1 95 ? -8.969 -12.385 15.149 1.00 80.88 95 MET A CA 1
ATOM 748 C C . MET A 1 95 ? -10.077 -11.519 15.754 1.00 80.88 95 MET A C 1
ATOM 750 O O . MET A 1 95 ? -10.366 -11.647 16.944 1.00 80.88 95 MET A O 1
ATOM 754 N N . ASP A 1 96 ? -10.686 -10.632 14.962 1.00 79.56 96 ASP A N 1
ATOM 755 C CA . ASP A 1 96 ? -11.826 -9.835 15.422 1.00 79.56 96 ASP A CA 1
ATOM 756 C C . ASP A 1 96 ? -13.024 -10.739 15.763 1.00 79.56 96 ASP A C 1
ATOM 758 O O . ASP A 1 96 ? -13.659 -10.573 16.808 1.00 79.56 96 ASP A O 1
ATOM 762 N N . GLN A 1 97 ? -13.261 -11.777 14.951 1.00 71.06 97 GLN A N 1
ATOM 763 C CA . GLN A 1 97 ? -14.317 -12.761 15.195 1.00 71.06 97 GLN A CA 1
ATOM 764 C C . GLN A 1 97 ? -14.035 -13.732 16.341 1.00 71.06 97 GLN A C 1
ATOM 766 O O . GLN A 1 97 ? -14.966 -14.091 17.057 1.00 71.06 97 GLN A O 1
ATOM 771 N N . TRP A 1 98 ? -12.791 -14.169 16.545 1.00 68.06 98 TRP A N 1
ATOM 772 C CA . TRP A 1 98 ? -12.436 -15.106 17.620 1.00 68.06 98 TRP A CA 1
ATOM 773 C C . TRP A 1 98 ? -12.834 -14.558 19.000 1.00 68.06 98 TRP A C 1
ATOM 775 O O . TRP A 1 98 ? -13.265 -15.300 19.882 1.00 68.06 98 TRP A O 1
ATOM 785 N N . GLY A 1 99 ? -12.820 -13.230 19.158 1.00 55.69 99 GLY A N 1
ATOM 786 C CA . GLY A 1 99 ? -13.337 -12.549 20.344 1.00 55.69 99 GLY A CA 1
ATOM 787 C C . GLY A 1 99 ? -14.839 -12.742 20.626 1.00 55.69 99 GLY A C 1
ATOM 788 O O . GLY A 1 99 ? -15.251 -12.464 21.752 1.00 55.69 99 GLY A O 1
ATOM 789 N N . ARG A 1 100 ? -15.654 -13.213 19.663 1.00 48.38 100 ARG A N 1
ATOM 790 C CA . ARG A 1 100 ? -17.079 -13.577 19.849 1.00 48.38 100 ARG A CA 1
ATOM 791 C C . ARG A 1 100 ? -17.273 -14.982 20.426 1.00 48.38 100 ARG A C 1
ATOM 793 O O . ARG A 1 100 ? -18.303 -15.219 21.046 1.00 48.38 100 ARG A O 1
ATOM 800 N N . GLY A 1 101 ? -16.322 -15.902 20.246 1.00 48.66 101 GLY A N 1
ATOM 801 C CA . GLY A 1 101 ? -16.493 -17.314 20.619 1.00 48.66 101 GLY A CA 1
ATOM 802 C C . GLY A 1 101 ? -16.386 -17.617 22.120 1.00 48.66 101 GLY A C 1
ATOM 803 O O . GLY A 1 101 ? -16.856 -18.657 22.560 1.00 48.66 101 GLY A O 1
ATOM 804 N N . SER A 1 102 ? -15.806 -16.713 22.918 1.00 44.94 102 SER A N 1
ATOM 805 C CA . SER A 1 102 ? -15.547 -16.931 24.356 1.00 44.94 102 SER A CA 1
ATOM 806 C C . SER A 1 102 ? -16.530 -16.211 25.296 1.00 44.94 102 SER A C 1
ATOM 808 O O . SER A 1 102 ? -16.320 -16.205 26.506 1.00 44.94 102 SER A O 1
ATOM 810 N N . GLY A 1 103 ? -17.568 -15.561 24.759 1.00 44.88 103 GLY A N 1
ATOM 811 C CA . GLY A 1 103 ? -18.557 -14.796 25.535 1.00 44.88 103 GLY A CA 1
ATOM 812 C C . GLY A 1 103 ? -20.009 -15.164 25.230 1.00 44.88 103 GLY A C 1
ATOM 813 O O . GLY A 1 103 ? -20.903 -14.353 25.468 1.00 44.88 103 GLY A O 1
ATOM 814 N N . GLY A 1 104 ? -20.243 -16.352 24.667 1.00 37.62 104 GLY A N 1
ATOM 815 C CA . GLY A 1 104 ? -21.576 -16.940 24.618 1.00 37.62 104 GLY A CA 1
ATOM 816 C C . GLY A 1 104 ? -21.975 -17.360 26.027 1.00 37.62 104 GLY A C 1
ATOM 817 O O . GLY A 1 104 ? -21.241 -18.110 26.663 1.00 37.62 104 GLY A O 1
ATOM 818 N N . LYS A 1 105 ? -23.087 -16.802 26.506 1.00 39.50 105 LYS A N 1
ATOM 819 C CA . LYS A 1 105 ? -23.823 -17.307 27.667 1.00 39.50 105 LYS A CA 1
ATOM 820 C C . LYS A 1 105 ? -24.051 -18.811 27.564 1.00 39.50 105 LYS A C 1
ATOM 822 O O . LYS A 1 105 ? -24.356 -19.257 26.434 1.00 39.50 105 LYS A O 1
#

pLDDT: mean 78.74, std 16.41, range [37.62, 94.31]